Protein AF-A0A8R2H8N4-F1 (afdb_monomer_lite)

Organism: Acyrthosiphon pisum (NCBI:txid7029)

Radius of gyration: 13.88 Å; chains: 1; bounding box: 36×35×39 Å

Sequence (114 aa):
MAQVPRAAVLNKNLLFCANLDIAILHGEHDTTSVGGGNVPNCLPGHIEVANNHLIEPFSENEIKRITQSIVTFLYDMSKRKGKLGTQCCKDLVEYMDYVPEPEILLNYTDEFMK

Foldseek 3Di:
DDDDDPVVVQVQLVQLLVQLLVLLVPDDWQLADDDPQADTPCNLVSSVRSQVPDPHGDDPVLSVQQSVLQSVVLCVPDPPNGHQDSCSSVVSSVVVVVVPGSCCSSNHDPVVPD

pLDDT: mean 79.97, std 15.44, range [35.84, 96.88]

Structure (mmCIF, N/CA/C/O backbone):
data_AF-A0A8R2H8N4-F1
#
_entry.id   AF-A0A8R2H8N4-F1
#
loop_
_atom_site.group_PDB
_atom_site.id
_atom_site.type_symbol
_atom_site.label_atom_id
_atom_site.label_alt_id
_atom_site.label_comp_id
_atom_site.label_asym_id
_atom_site.label_entity_id
_atom_site.label_seq_id
_atom_site.pdbx_PDB_ins_code
_atom_site.Cartn_x
_atom_site.Cartn_y
_atom_site.Cartn_z
_atom_site.occupancy
_atom_site.B_iso_or_equiv
_atom_site.auth_seq_id
_atom_site.auth_comp_id
_atom_site.auth_asym_id
_atom_site.auth_atom_id
_atom_site.pdbx_PDB_model_num
ATOM 1 N N . MET A 1 1 ? -11.537 -3.036 27.134 1.00 35.84 1 MET A N 1
ATOM 2 C CA . MET A 1 1 ? -11.027 -2.786 25.769 1.00 35.84 1 MET A CA 1
ATOM 3 C C . MET A 1 1 ? -12.247 -2.642 24.877 1.00 35.84 1 MET A C 1
ATOM 5 O O . MET A 1 1 ? -12.996 -3.603 24.763 1.00 35.84 1 MET A O 1
ATOM 9 N N . ALA A 1 2 ? -12.544 -1.434 24.398 1.00 44.22 2 ALA A N 1
ATOM 10 C CA . ALA A 1 2 ? -13.710 -1.203 23.547 1.00 44.22 2 ALA A CA 1
ATOM 11 C C . ALA A 1 2 ? -13.449 -1.832 22.171 1.00 44.22 2 ALA A C 1
ATOM 13 O O . ALA A 1 2 ? -12.415 -1.563 21.565 1.00 44.22 2 ALA A O 1
ATOM 14 N N . GLN A 1 3 ? -14.345 -2.708 21.713 1.00 45.81 3 GLN A N 1
ATOM 15 C CA . GLN A 1 3 ? -14.289 -3.240 20.353 1.00 45.81 3 GLN A CA 1
ATOM 16 C C . GLN A 1 3 ? -14.742 -2.132 19.401 1.00 45.81 3 GLN A C 1
ATOM 18 O O . GLN A 1 3 ? -15.866 -1.641 19.514 1.00 45.81 3 GLN A O 1
ATOM 23 N N . VAL A 1 4 ? -13.862 -1.717 18.492 1.00 55.47 4 VAL A N 1
ATOM 24 C CA . VAL A 1 4 ? -14.226 -0.793 17.413 1.00 55.47 4 VAL A CA 1
ATOM 25 C C . VAL A 1 4 ? -15.218 -1.519 16.492 1.00 55.47 4 VAL A C 1
ATOM 27 O O . VAL A 1 4 ? -14.971 -2.676 16.142 1.00 55.47 4 VAL A O 1
ATOM 30 N N . PRO A 1 5 ? -16.349 -0.901 16.103 1.00 63.16 5 PRO A N 1
ATOM 31 C CA . PRO A 1 5 ? -17.323 -1.546 15.230 1.00 63.16 5 PRO A CA 1
ATOM 32 C C . PRO A 1 5 ? -16.673 -1.967 13.909 1.00 63.16 5 PRO A C 1
ATOM 34 O O . PRO A 1 5 ? -16.000 -1.160 13.272 1.00 63.16 5 PRO A O 1
ATOM 37 N N . ARG A 1 6 ? -16.936 -3.195 13.443 1.00 57.97 6 ARG A N 1
ATOM 38 C CA . ARG A 1 6 ? -16.436 -3.706 12.150 1.00 57.97 6 ARG A CA 1
ATOM 39 C C . ARG A 1 6 ? -16.730 -2.751 10.984 1.00 57.97 6 ARG A C 1
ATOM 41 O O . ARG A 1 6 ? -15.895 -2.593 10.108 1.00 57.97 6 ARG A O 1
ATOM 48 N N . ALA A 1 7 ? -17.872 -2.061 11.013 1.00 62.22 7 ALA A N 1
ATOM 49 C CA . ALA A 1 7 ? -18.233 -1.049 10.018 1.00 62.22 7 ALA A CA 1
ATOM 50 C C . ALA A 1 7 ? -17.329 0.201 10.052 1.00 62.22 7 ALA A C 1
ATOM 52 O O . ALA A 1 7 ? -17.042 0.773 9.006 1.00 62.22 7 ALA A O 1
ATOM 53 N N . ALA A 1 8 ? -16.861 0.616 11.233 1.00 63.38 8 ALA A N 1
ATOM 54 C CA . ALA A 1 8 ? -15.936 1.741 11.373 1.00 63.38 8 ALA A CA 1
ATOM 55 C C . ALA A 1 8 ? -14.523 1.365 10.895 1.00 63.38 8 ALA A C 1
ATOM 57 O O . ALA A 1 8 ? -13.856 2.175 10.258 1.00 63.38 8 ALA A O 1
ATOM 58 N N . VAL A 1 9 ? -14.106 0.115 11.132 1.00 61.72 9 VAL A N 1
ATOM 59 C CA . VAL A 1 9 ? -12.843 -0.437 10.612 1.00 61.72 9 VAL A CA 1
ATOM 60 C C . VAL A 1 9 ? -12.870 -0.521 9.084 1.00 61.72 9 VAL A C 1
ATOM 62 O O . VAL A 1 9 ? -11.948 -0.026 8.442 1.00 61.72 9 VAL A O 1
ATOM 65 N N . LEU A 1 10 ? -13.958 -1.043 8.505 1.00 66.81 10 LEU A N 1
ATOM 66 C CA . LEU A 1 10 ? -14.130 -1.137 7.051 1.00 66.81 10 LEU A CA 1
ATOM 67 C C . LEU A 1 10 ? -14.087 0.247 6.385 1.00 66.81 10 LEU A C 1
ATOM 69 O O . LEU A 1 10 ? -13.476 0.424 5.337 1.00 66.81 10 LEU A O 1
ATOM 73 N N . ASN A 1 11 ? -14.684 1.254 7.033 1.00 84.56 11 ASN A N 1
ATOM 74 C CA . ASN A 1 11 ? -14.671 2.635 6.553 1.00 84.56 11 ASN A CA 1
ATOM 75 C C . ASN A 1 11 ? -13.257 3.246 6.604 1.00 84.56 11 ASN A C 1
ATOM 77 O O . ASN A 1 11 ? -12.811 3.836 5.623 1.00 84.56 11 ASN A O 1
ATOM 81 N N . LYS A 1 12 ? -12.510 3.033 7.697 1.00 90.88 12 LYS A N 1
ATOM 82 C CA . LYS A 1 12 ? -11.116 3.492 7.817 1.00 90.88 12 LYS A CA 1
ATOM 83 C C . LYS A 1 12 ? -10.202 2.839 6.776 1.00 90.88 12 LYS A C 1
ATOM 85 O O . LYS A 1 12 ? -9.413 3.535 6.145 1.00 90.88 12 LYS A O 1
ATOM 90 N N . ASN A 1 13 ? -10.322 1.527 6.588 1.00 93.06 13 ASN A N 1
ATOM 91 C CA . ASN A 1 13 ? -9.525 0.768 5.626 1.00 93.06 13 ASN A CA 1
ATOM 92 C C . ASN A 1 13 ? -9.822 1.204 4.186 1.00 93.06 13 ASN A C 1
ATOM 94 O O . ASN A 1 13 ? -8.899 1.444 3.410 1.00 93.06 13 ASN A O 1
ATOM 98 N N . LEU A 1 14 ? -11.104 1.381 3.855 1.00 92.25 14 LEU A N 1
ATOM 99 C CA . LEU A 1 14 ? -11.526 1.884 2.551 1.00 92.25 14 LEU A CA 1
ATOM 100 C C . LEU A 1 14 ? -10.987 3.295 2.293 1.00 92.25 14 LEU A C 1
ATOM 102 O O . LEU A 1 14 ? -10.435 3.558 1.227 1.00 92.25 14 LEU A O 1
ATOM 106 N N . LEU A 1 15 ? -11.105 4.189 3.279 1.00 94.00 15 LEU A N 1
ATOM 107 C CA . LEU A 1 15 ? -10.606 5.557 3.166 1.00 94.00 15 LEU A CA 1
ATOM 108 C C . LEU A 1 15 ? -9.082 5.591 3.013 1.00 94.00 15 LEU A C 1
ATOM 110 O O . LEU A 1 15 ? -8.563 6.364 2.214 1.00 94.00 15 LEU A O 1
ATOM 114 N N . PHE A 1 16 ? -8.365 4.731 3.735 1.00 95.94 16 PHE A N 1
ATOM 115 C CA . PHE A 1 16 ? -6.923 4.594 3.578 1.00 95.94 16 PHE A CA 1
ATOM 116 C C . PHE A 1 16 ? -6.547 4.149 2.163 1.00 95.94 16 PHE A C 1
ATOM 118 O O . PHE A 1 16 ? -5.687 4.775 1.551 1.00 95.94 16 PHE A O 1
ATOM 125 N N . CYS A 1 17 ? -7.207 3.122 1.620 1.00 94.38 17 CYS A N 1
ATOM 126 C CA . CYS A 1 17 ? -6.963 2.658 0.254 1.00 94.38 17 CYS A CA 1
ATOM 127 C C . CYS A 1 17 ? -7.266 3.747 -0.787 1.00 94.38 17 CYS A C 1
ATOM 129 O O . CYS A 1 17 ? -6.457 3.964 -1.684 1.00 94.38 17 CYS A O 1
ATOM 131 N N . ALA A 1 18 ? -8.364 4.491 -0.634 1.00 93.25 18 ALA A N 1
ATOM 132 C CA . ALA A 1 18 ? -8.675 5.617 -1.516 1.00 93.25 18 ALA A CA 1
ATOM 133 C C . ALA A 1 18 ? -7.617 6.735 -1.430 1.00 93.25 18 ALA A C 1
ATOM 135 O O . ALA A 1 18 ? -7.183 7.273 -2.446 1.00 93.25 18 ALA A O 1
ATOM 136 N N . ASN A 1 19 ? -7.153 7.063 -0.222 1.00 95.19 19 ASN A N 1
ATOM 137 C CA . ASN A 1 19 ? -6.088 8.048 -0.035 1.00 95.19 19 ASN A CA 1
ATOM 138 C C . ASN A 1 19 ? -4.745 7.558 -0.593 1.00 95.19 19 ASN A C 1
ATOM 140 O O . ASN A 1 19 ? -3.962 8.371 -1.079 1.00 95.19 19 ASN A O 1
ATOM 144 N N . LEU A 1 20 ? -4.473 6.251 -0.531 1.00 95.06 20 LEU A N 1
ATOM 145 C CA . LEU A 1 20 ? -3.273 5.640 -1.099 1.00 95.06 20 LEU A CA 1
ATOM 146 C C . LEU A 1 20 ? -3.269 5.731 -2.621 1.00 95.06 20 LEU A C 1
ATOM 148 O O . LEU A 1 20 ? -2.256 6.134 -3.187 1.00 95.06 20 LEU A O 1
ATOM 152 N N . ASP A 1 21 ? -4.396 5.432 -3.261 1.00 93.12 21 ASP A N 1
ATOM 153 C CA . ASP A 1 21 ? -4.572 5.618 -4.701 1.00 93.12 21 ASP A CA 1
ATOM 154 C C . ASP A 1 21 ? -4.277 7.076 -5.106 1.00 93.12 21 ASP A C 1
ATOM 156 O O . ASP A 1 21 ? -3.370 7.352 -5.896 1.00 93.12 21 ASP A O 1
ATOM 160 N N . ILE A 1 22 ? -4.915 8.042 -4.436 1.00 92.31 22 ILE A N 1
ATOM 161 C CA . ILE A 1 22 ? -4.675 9.474 -4.677 1.00 92.31 22 ILE A CA 1
ATOM 162 C C . ILE A 1 22 ? -3.201 9.848 -4.461 1.00 92.31 22 ILE A C 1
ATOM 164 O O . ILE A 1 22 ? -2.629 10.574 -5.282 1.00 92.31 22 ILE A O 1
ATOM 168 N N . ALA A 1 23 ? -2.586 9.372 -3.373 1.00 93.38 23 ALA A N 1
ATOM 169 C CA . ALA A 1 23 ? -1.198 9.665 -3.032 1.00 93.38 23 ALA A CA 1
ATOM 170 C C . ALA A 1 23 ? -0.218 9.106 -4.068 1.00 93.38 23 ALA A C 1
ATOM 172 O O . ALA A 1 23 ? 0.807 9.736 -4.329 1.00 93.38 23 ALA A O 1
ATOM 173 N N . ILE A 1 24 ? -0.524 7.952 -4.662 1.00 91.62 24 ILE A N 1
ATOM 174 C CA . ILE A 1 24 ? 0.269 7.359 -5.738 1.00 91.62 24 ILE A CA 1
ATOM 175 C C . ILE A 1 24 ? 0.070 8.139 -7.039 1.00 91.62 24 ILE A C 1
ATOM 177 O O . ILE A 1 24 ? 1.056 8.478 -7.686 1.00 91.62 24 ILE A O 1
ATOM 181 N N . LEU A 1 25 ? -1.170 8.455 -7.418 1.00 89.38 25 LEU A N 1
ATOM 182 C CA . LEU A 1 25 ? -1.469 9.140 -8.681 1.00 89.38 25 LEU A CA 1
ATOM 183 C C . LEU A 1 25 ? -0.878 10.556 -8.759 1.00 89.38 25 LEU A C 1
ATOM 185 O O . LEU A 1 25 ? -0.515 11.007 -9.847 1.00 89.38 25 LEU A O 1
ATOM 189 N N . HIS A 1 26 ? -0.785 11.252 -7.623 1.00 88.31 26 HIS A N 1
ATOM 190 C CA . HIS A 1 26 ? -0.342 12.651 -7.559 1.00 88.31 26 HIS A CA 1
ATOM 191 C C . HIS A 1 26 ? 1.035 12.845 -6.912 1.00 88.31 26 HIS A C 1
ATOM 193 O O . HIS A 1 26 ? 1.553 13.962 -6.917 1.00 88.31 26 HIS A O 1
ATOM 199 N N . GLY A 1 27 ? 1.611 11.801 -6.316 1.00 85.44 27 GLY A N 1
ATOM 200 C CA . GLY A 1 27 ? 2.882 11.892 -5.608 1.00 85.44 27 GLY A CA 1
ATOM 201 C C . GLY A 1 27 ? 4.098 11.788 -6.528 1.00 85.44 27 GLY A C 1
ATOM 202 O O . GLY A 1 27 ? 4.031 11.296 -7.653 1.00 85.44 27 GLY A O 1
ATOM 203 N N . GLU A 1 28 ? 5.247 12.232 -6.025 1.00 86.00 28 GLU A N 1
ATOM 204 C CA . GLU A 1 28 ? 6.516 12.050 -6.725 1.00 86.00 28 GLU A CA 1
ATOM 205 C C . GLU A 1 28 ? 6.965 10.587 -6.664 1.00 86.00 28 GLU A C 1
ATOM 207 O O . GLU A 1 28 ? 6.916 9.939 -5.617 1.00 86.00 28 GLU A O 1
ATOM 212 N N . HIS A 1 29 ? 7.451 10.069 -7.791 1.00 84.56 29 HIS A N 1
ATOM 213 C CA . HIS A 1 29 ? 7.949 8.703 -7.876 1.00 84.56 29 HIS A CA 1
ATOM 214 C C . HIS A 1 29 ? 9.472 8.678 -7.908 1.00 84.56 29 HIS A C 1
ATOM 216 O O . HIS A 1 29 ? 10.093 8.700 -8.972 1.00 84.56 29 HIS A O 1
ATOM 222 N N . ASP A 1 30 ? 10.073 8.558 -6.727 1.00 80.88 30 ASP A N 1
ATOM 223 C CA . ASP A 1 30 ? 11.424 8.024 -6.617 1.00 80.88 30 ASP A CA 1
ATOM 224 C C . ASP A 1 30 ? 11.381 6.500 -6.800 1.00 80.88 30 ASP A C 1
ATOM 226 O O . ASP A 1 30 ? 10.982 5.736 -5.914 1.00 80.88 30 ASP A O 1
ATOM 230 N N . THR A 1 31 ? 11.765 6.062 -7.997 1.00 71.69 31 THR A N 1
ATOM 231 C CA . THR A 1 31 ? 11.794 4.648 -8.379 1.00 71.69 31 THR A CA 1
ATOM 232 C C . THR A 1 31 ? 13.136 3.990 -8.070 1.00 71.69 31 THR A C 1
ATOM 234 O O . THR A 1 31 ? 13.382 2.869 -8.526 1.00 71.69 31 THR A O 1
ATOM 237 N N . THR A 1 32 ? 14.039 4.674 -7.359 1.00 71.88 32 THR A N 1
ATOM 238 C CA . THR A 1 32 ? 15.242 4.027 -6.840 1.00 71.88 32 THR A CA 1
ATOM 239 C C . THR A 1 32 ? 14.835 2.944 -5.843 1.00 71.88 32 THR A C 1
ATOM 241 O O . THR A 1 32 ? 13.898 3.089 -5.057 1.00 71.88 32 THR A O 1
ATOM 244 N N . SER A 1 33 ? 15.494 1.792 -5.939 1.00 63.47 33 SER A N 1
ATOM 245 C CA . SER A 1 33 ? 15.190 0.635 -5.105 1.00 63.47 33 SER A CA 1
ATOM 246 C C . SER A 1 33 ? 15.872 0.763 -3.747 1.00 63.47 33 SER A C 1
ATOM 248 O O . SER A 1 33 ? 17.089 0.974 -3.709 1.00 63.47 33 SER A O 1
ATOM 250 N N . VAL A 1 34 ? 15.147 0.522 -2.655 1.00 61.91 34 VAL A N 1
ATOM 251 C CA . VAL A 1 34 ? 15.739 0.403 -1.311 1.00 61.91 34 VAL A CA 1
ATOM 252 C C . VAL A 1 34 ? 15.520 -0.974 -0.721 1.00 61.91 34 VAL A C 1
ATOM 254 O O . VAL A 1 34 ? 14.428 -1.525 -0.790 1.00 61.91 34 VAL A O 1
ATOM 257 N N . GLY A 1 35 ? 16.604 -1.519 -0.151 1.00 54.06 35 GLY A N 1
ATOM 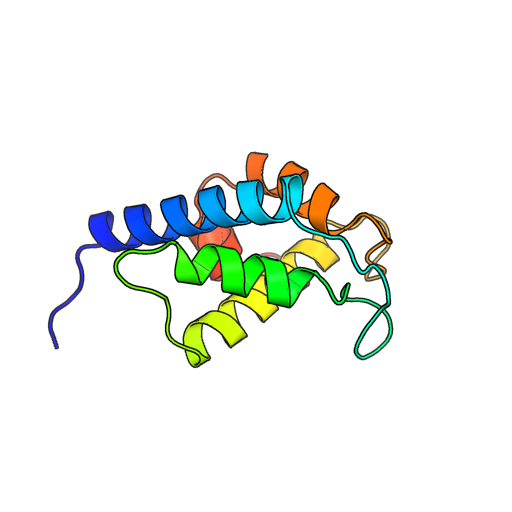258 C CA . GLY A 1 35 ? 16.674 -2.869 0.409 1.00 54.06 35 GLY A CA 1
ATOM 259 C C . GLY A 1 35 ? 16.519 -3.957 -0.658 1.00 54.06 35 GLY A C 1
ATOM 260 O O . GLY A 1 35 ? 15.515 -4.013 -1.354 1.00 54.06 35 GLY A O 1
ATOM 261 N N . GLY A 1 36 ? 17.513 -4.835 -0.824 1.00 57.00 36 GLY A N 1
ATOM 262 C CA . GLY A 1 36 ? 17.420 -6.049 -1.661 1.00 57.00 36 GLY A CA 1
ATOM 263 C C . GLY A 1 36 ? 17.100 -5.884 -3.163 1.00 57.00 36 GLY A C 1
ATOM 264 O O . GLY A 1 36 ? 17.267 -6.847 -3.903 1.00 57.00 36 GLY A O 1
ATOM 265 N N . GLY A 1 37 ? 16.702 -4.695 -3.630 1.00 54.31 37 GLY A N 1
ATOM 266 C CA . GLY A 1 37 ? 16.522 -4.339 -5.038 1.00 54.31 37 GLY A CA 1
ATOM 267 C C . GLY A 1 37 ? 15.086 -4.283 -5.562 1.00 54.31 37 GLY A C 1
ATOM 268 O O . GLY A 1 37 ? 14.928 -4.296 -6.777 1.00 54.31 37 GLY A O 1
ATOM 269 N N . ASN A 1 38 ? 14.051 -4.219 -4.719 1.00 61.09 38 ASN A N 1
ATOM 270 C CA . ASN A 1 38 ? 12.715 -4.551 -5.216 1.00 61.09 38 ASN A CA 1
ATOM 271 C C . ASN A 1 38 ? 11.531 -3.743 -4.660 1.00 61.09 38 ASN A C 1
ATOM 273 O O . ASN A 1 38 ? 10.428 -4.001 -5.104 1.00 61.09 38 ASN A O 1
ATOM 277 N N . VAL A 1 39 ? 11.689 -2.794 -3.735 1.00 67.00 39 VAL A N 1
ATOM 278 C CA . VAL A 1 39 ? 10.592 -1.882 -3.345 1.00 67.00 39 VAL A CA 1
ATOM 279 C C . VAL A 1 39 ? 10.998 -0.462 -3.739 1.00 67.00 39 VAL A C 1
ATOM 281 O O . VAL A 1 39 ? 12.134 -0.072 -3.446 1.00 67.00 39 VAL A O 1
ATOM 284 N N . PRO A 1 40 ? 10.139 0.304 -4.434 1.00 73.06 40 PRO A N 1
ATOM 285 C CA . PRO A 1 40 ? 10.460 1.675 -4.791 1.00 73.06 40 PRO A CA 1
ATOM 286 C C . PRO A 1 40 ? 10.442 2.547 -3.535 1.00 73.06 40 PRO A C 1
ATOM 288 O O . PRO A 1 40 ? 9.559 2.420 -2.681 1.00 73.06 40 PRO A O 1
ATOM 291 N N . ASN A 1 41 ? 11.396 3.467 -3.449 1.00 79.44 41 ASN A N 1
ATOM 292 C CA . ASN A 1 41 ? 11.521 4.397 -2.330 1.00 79.44 41 ASN A CA 1
ATOM 293 C C . ASN A 1 41 ? 10.280 5.241 -2.061 1.00 79.44 41 ASN A C 1
ATOM 295 O O . ASN A 1 41 ? 10.016 5.610 -0.919 1.00 79.44 41 ASN A O 1
ATOM 299 N N . CYS A 1 42 ? 9.508 5.534 -3.103 1.00 86.44 42 CYS A N 1
ATOM 300 C CA . CYS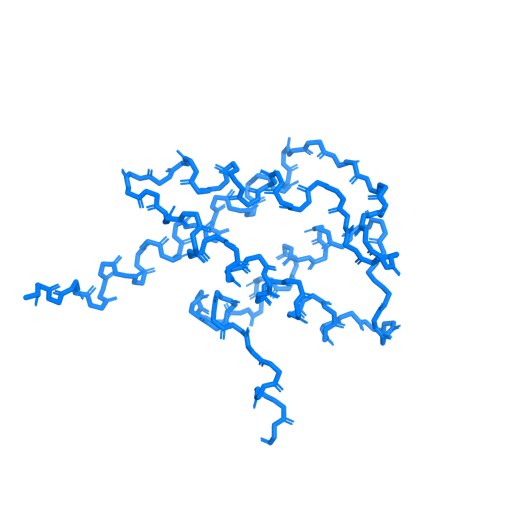 A 1 42 ? 8.290 6.317 -2.968 1.00 86.44 42 CYS A CA 1
ATOM 301 C C . CYS A 1 42 ? 7.141 5.579 -2.260 1.00 86.44 42 CYS A C 1
ATOM 303 O O . CYS A 1 42 ? 6.284 6.248 -1.687 1.00 86.44 42 CYS A O 1
ATOM 305 N N . LEU A 1 43 ? 7.107 4.236 -2.230 1.00 87.62 43 LEU A N 1
ATOM 306 C CA . LEU A 1 43 ? 5.966 3.496 -1.668 1.00 87.62 43 LEU A CA 1
ATOM 307 C C . LEU A 1 43 ? 5.732 3.781 -0.171 1.00 87.62 43 LEU A C 1
ATOM 309 O O . LEU A 1 43 ? 4.600 4.127 0.174 1.00 87.62 43 LEU A O 1
ATOM 313 N N .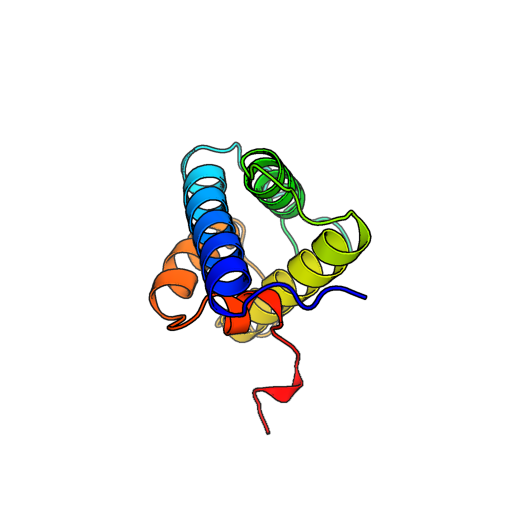 PRO A 1 44 ? 6.746 3.715 0.718 1.00 89.12 44 PRO A N 1
ATOM 314 C CA . PRO A 1 44 ? 6.576 4.139 2.107 1.00 89.12 44 PRO A CA 1
ATOM 315 C C . PRO A 1 44 ? 6.055 5.576 2.235 1.00 89.12 44 PRO A C 1
ATOM 317 O O . PRO A 1 44 ? 5.162 5.828 3.037 1.00 89.12 44 PRO A O 1
ATOM 320 N N . GLY A 1 45 ? 6.545 6.496 1.396 1.00 91.00 45 GLY A N 1
ATOM 321 C CA . GLY A 1 45 ? 6.087 7.886 1.379 1.00 91.00 45 GLY A CA 1
ATOM 322 C C . GLY A 1 45 ? 4.608 8.019 1.008 1.00 91.00 45 GLY A C 1
ATOM 323 O O . GLY A 1 45 ? 3.862 8.712 1.697 1.00 91.00 45 GLY A O 1
ATOM 324 N N . HIS A 1 46 ? 4.145 7.313 -0.027 1.00 93.75 46 HIS A N 1
ATOM 325 C CA . HIS A 1 46 ? 2.726 7.310 -0.400 1.00 93.75 46 HIS A CA 1
ATOM 326 C C . HIS A 1 46 ? 1.840 6.721 0.710 1.00 93.75 46 HIS A C 1
ATOM 328 O O . HIS A 1 46 ? 0.765 7.254 0.983 1.00 93.75 46 HIS A O 1
ATOM 334 N N . ILE A 1 47 ? 2.304 5.667 1.388 1.00 94.00 47 ILE A N 1
ATOM 335 C CA . ILE A 1 47 ? 1.606 5.048 2.526 1.00 94.00 47 ILE A CA 1
ATOM 336 C C . ILE A 1 47 ? 1.494 6.021 3.706 1.00 94.00 47 ILE A C 1
ATOM 338 O O . ILE A 1 47 ? 0.420 6.152 4.297 1.00 94.00 47 ILE A O 1
ATOM 342 N N . GLU A 1 48 ? 2.571 6.733 4.039 1.00 94.38 48 GLU A N 1
ATOM 343 C CA . GLU A 1 48 ? 2.553 7.751 5.093 1.00 94.38 48 GLU A CA 1
ATOM 344 C C . GLU A 1 48 ? 1.611 8.908 4.750 1.00 94.38 48 GLU A C 1
ATOM 346 O O . GLU A 1 48 ? 0.806 9.319 5.591 1.00 94.38 48 GLU A O 1
ATOM 351 N N . VAL A 1 49 ? 1.653 9.399 3.507 1.00 95.31 49 VAL A N 1
ATOM 352 C CA . VAL A 1 49 ? 0.724 10.430 3.027 1.00 95.31 49 VAL A CA 1
ATOM 353 C C . VAL A 1 49 ? -0.718 9.948 3.167 1.00 95.31 49 VAL A C 1
ATOM 355 O O . VAL A 1 49 ? -1.536 10.666 3.741 1.00 95.31 49 VAL A O 1
ATOM 358 N N . ALA A 1 50 ? -1.034 8.734 2.715 1.00 96.06 50 ALA A N 1
ATOM 359 C CA . ALA A 1 50 ? -2.380 8.175 2.817 1.00 96.06 50 ALA A CA 1
ATOM 360 C C . ALA A 1 50 ? -2.868 8.079 4.271 1.00 9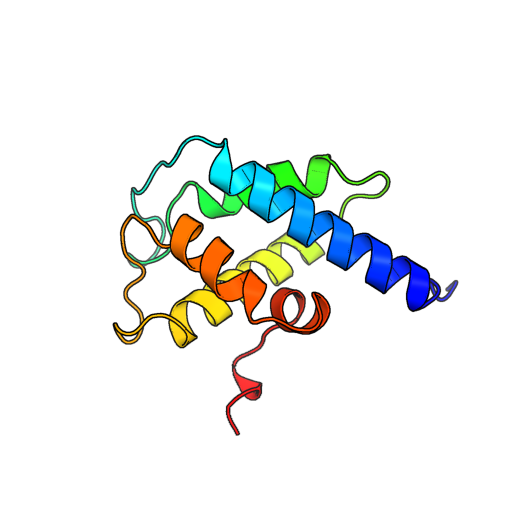6.06 50 ALA A C 1
ATOM 362 O O . ALA A 1 50 ? -4.010 8.433 4.577 1.00 96.06 50 ALA A O 1
ATOM 363 N N . ASN A 1 51 ? -1.980 7.655 5.174 1.00 96.88 51 ASN A N 1
ATOM 364 C CA . ASN A 1 51 ? -2.266 7.532 6.598 1.00 96.88 51 ASN A CA 1
ATOM 365 C C . ASN A 1 51 ? -2.558 8.883 7.264 1.00 96.88 51 ASN A C 1
ATOM 367 O O . ASN A 1 51 ? -3.479 8.992 8.072 1.00 96.88 51 ASN A O 1
ATOM 371 N N . ASN A 1 52 ? -1.800 9.920 6.903 1.00 95.38 52 ASN A N 1
ATOM 372 C CA . ASN A 1 52 ? -1.936 11.260 7.479 1.00 95.38 52 ASN A CA 1
ATOM 373 C C . ASN A 1 52 ? -3.235 11.974 7.070 1.00 95.38 52 ASN A C 1
ATOM 375 O O . ASN A 1 52 ? -3.621 12.946 7.713 1.00 95.38 52 ASN A O 1
ATOM 379 N N . HIS A 1 53 ? -3.921 11.491 6.030 1.00 94.25 53 HIS A N 1
ATOM 380 C CA . HIS A 1 53 ? -5.232 12.001 5.612 1.00 94.25 53 HIS A CA 1
ATOM 381 C C . HIS A 1 53 ? -6.408 11.343 6.355 1.00 94.25 53 HIS A C 1
ATOM 383 O O . HIS A 1 53 ? -7.566 11.686 6.109 1.00 94.25 53 HIS A O 1
ATOM 389 N N . LEU A 1 54 ? -6.145 10.402 7.266 1.00 93.06 54 LEU A N 1
ATOM 390 C CA . LEU A 1 54 ? -7.171 9.817 8.123 1.00 93.06 54 LEU A CA 1
ATOM 391 C C . LEU A 1 54 ? -7.437 10.708 9.341 1.00 93.06 54 LEU A C 1
ATOM 393 O O . LEU A 1 54 ? -6.516 11.257 9.937 1.00 93.06 54 LEU A O 1
ATOM 397 N N . ILE A 1 55 ? -8.703 10.778 9.768 1.00 91.38 55 ILE A N 1
ATOM 398 C CA . ILE A 1 55 ? -9.090 11.434 11.033 1.00 91.38 55 ILE A CA 1
ATOM 399 C C . ILE A 1 55 ? -8.398 10.749 12.220 1.00 91.38 55 ILE A C 1
ATOM 401 O O . ILE A 1 55 ? -7.911 11.410 13.133 1.00 91.38 55 ILE A O 1
ATOM 405 N N . GLU A 1 56 ? -8.331 9.417 12.180 1.00 92.19 56 GLU A N 1
ATOM 406 C CA . GLU A 1 56 ? -7.577 8.594 13.123 1.00 92.19 56 GLU A CA 1
ATOM 407 C C . GLU A 1 56 ? -6.555 7.757 12.344 1.00 92.19 56 GLU A C 1
ATOM 409 O O . GLU A 1 56 ? -6.908 6.681 11.846 1.00 92.19 56 GLU A O 1
ATOM 414 N N . PRO A 1 57 ? -5.299 8.220 12.213 1.00 94.56 57 PRO A N 1
ATOM 415 C CA . PRO A 1 57 ? -4.245 7.474 11.535 1.00 94.56 57 PRO A CA 1
ATOM 416 C C . PRO A 1 57 ? -3.996 6.097 12.161 1.00 94.56 57 PRO A C 1
ATOM 418 O O . PRO A 1 57 ? -4.258 5.850 13.340 1.00 94.56 57 PRO A O 1
ATOM 421 N N . PHE A 1 58 ? -3.503 5.159 11.362 1.00 94.75 58 PHE A N 1
ATOM 422 C CA . PHE A 1 58 ? -2.866 3.945 11.860 1.00 94.75 58 PHE A CA 1
ATOM 423 C C . PHE A 1 58 ? -1.595 4.296 12.634 1.00 94.75 58 PHE A C 1
ATOM 425 O O . PHE A 1 58 ? -0.869 5.235 12.293 1.00 94.75 58 PHE A O 1
ATOM 432 N N . SER A 1 59 ? -1.322 3.515 13.674 1.00 95.12 59 SER A N 1
ATOM 433 C CA . SER A 1 59 ? -0.076 3.595 14.428 1.00 95.12 59 SER A CA 1
ATOM 434 C C . SER A 1 59 ? 1.124 3.196 13.566 1.00 95.12 59 SER A C 1
ATOM 436 O O . SER A 1 59 ? 0.998 2.489 12.568 1.00 95.12 59 SER A O 1
ATOM 438 N N . GLU A 1 60 ? 2.326 3.581 13.993 1.00 93.44 60 GLU A N 1
ATOM 439 C CA . GLU A 1 60 ? 3.573 3.223 13.304 1.00 93.44 60 GLU A CA 1
ATOM 440 C C . GLU A 1 60 ? 3.728 1.700 13.119 1.00 93.44 60 GLU A C 1
ATOM 442 O O . GLU A 1 60 ? 4.188 1.226 12.081 1.00 93.44 60 GLU A O 1
ATOM 447 N N . ASN A 1 61 ? 3.301 0.912 14.110 1.00 93.12 61 ASN A N 1
ATOM 448 C CA . ASN A 1 61 ? 3.351 -0.548 14.039 1.00 93.12 61 ASN A CA 1
ATOM 449 C C . ASN A 1 61 ? 2.351 -1.120 13.028 1.00 93.12 61 ASN A C 1
ATOM 451 O O . ASN A 1 61 ? 2.669 -2.093 12.345 1.00 93.12 61 ASN A O 1
ATOM 455 N N . GLU A 1 62 ? 1.156 -0.536 12.929 1.00 93.62 62 GLU A N 1
ATOM 456 C CA . GLU A 1 62 ? 0.172 -0.908 11.910 1.00 93.62 62 GLU A CA 1
ATOM 457 C C . GLU A 1 62 ? 0.673 -0.529 10.516 1.00 93.62 62 GLU A C 1
ATOM 459 O O . GLU A 1 62 ? 0.613 -1.360 9.618 1.00 93.62 62 GLU A O 1
ATOM 464 N N . ILE A 1 63 ? 1.270 0.655 10.352 1.00 94.25 63 ILE A N 1
ATOM 465 C CA . ILE A 1 63 ? 1.851 1.086 9.076 1.00 94.25 63 ILE A CA 1
ATOM 466 C C . ILE A 1 63 ? 2.983 0.169 8.629 1.00 94.25 63 ILE A C 1
ATOM 468 O O . ILE A 1 63 ? 3.004 -0.242 7.474 1.00 94.25 63 ILE A O 1
ATOM 472 N N . LYS A 1 64 ? 3.885 -0.241 9.526 1.00 90.50 64 LYS A N 1
ATOM 473 C CA . LYS A 1 64 ? 4.930 -1.221 9.180 1.00 90.50 64 LYS A CA 1
ATOM 474 C C . LYS A 1 64 ? 4.344 -2.534 8.656 1.00 90.50 64 LYS A C 1
ATOM 476 O O . LYS A 1 64 ? 4.868 -3.080 7.687 1.00 90.50 64 LYS A O 1
ATOM 481 N N . ARG A 1 65 ? 3.258 -3.021 9.269 1.00 91.00 65 ARG A N 1
ATOM 482 C CA . ARG A 1 65 ? 2.558 -4.241 8.831 1.00 91.00 65 ARG A CA 1
ATOM 483 C C . ARG A 1 65 ? 1.854 -4.040 7.492 1.00 91.00 65 ARG A C 1
ATOM 485 O O . ARG A 1 65 ? 2.064 -4.841 6.594 1.00 91.00 65 ARG A O 1
ATOM 492 N N . ILE A 1 66 ? 1.102 -2.951 7.339 1.00 92.31 66 ILE A N 1
ATOM 493 C CA . ILE A 1 66 ? 0.409 -2.594 6.093 1.00 92.31 66 ILE A CA 1
ATOM 494 C C . ILE A 1 66 ? 1.407 -2.472 4.939 1.00 92.31 66 ILE A C 1
ATOM 496 O O . ILE A 1 66 ? 1.183 -3.038 3.873 1.00 92.31 66 ILE A O 1
ATOM 500 N N . THR A 1 67 ? 2.542 -1.801 5.153 1.00 90.75 67 THR A N 1
ATOM 501 C CA . THR A 1 67 ? 3.608 -1.691 4.150 1.00 90.75 67 THR A CA 1
ATOM 502 C C . THR A 1 67 ? 4.133 -3.062 3.743 1.00 90.75 67 THR A C 1
ATOM 504 O O . THR A 1 67 ? 4.298 -3.313 2.553 1.00 90.75 67 THR A O 1
ATOM 507 N N . GLN A 1 68 ? 4.363 -3.970 4.697 1.00 88.00 68 GLN A N 1
ATOM 508 C CA . GLN A 1 68 ? 4.763 -5.344 4.380 1.00 88.00 68 GLN A CA 1
ATOM 509 C C . GLN A 1 68 ? 3.686 -6.075 3.574 1.00 88.00 68 GLN A C 1
ATOM 511 O O . GLN A 1 68 ? 4.014 -6.647 2.540 1.00 88.00 68 GLN A O 1
ATOM 516 N N . SER A 1 69 ? 2.420 -6.003 3.987 1.00 90.56 69 SER A N 1
ATOM 517 C CA . SER A 1 69 ? 1.305 -6.634 3.275 1.00 90.56 69 SER A CA 1
ATOM 518 C C . SER A 1 69 ? 1.166 -6.129 1.838 1.00 90.56 69 SER A C 1
ATOM 520 O O . SER A 1 69 ? 1.096 -6.937 0.915 1.00 90.56 69 SER A O 1
ATOM 522 N N . ILE A 1 70 ? 1.219 -4.811 1.623 1.00 90.31 70 ILE A N 1
ATOM 523 C CA . ILE A 1 70 ? 1.157 -4.197 0.287 1.00 90.31 70 ILE A CA 1
ATOM 524 C C . ILE A 1 70 ? 2.345 -4.633 -0.575 1.00 90.31 70 ILE A C 1
ATOM 526 O O . ILE A 1 70 ? 2.175 -4.959 -1.748 1.00 90.31 70 ILE A O 1
ATOM 530 N N . VAL A 1 71 ? 3.550 -4.655 -0.004 1.00 86.31 71 VAL A N 1
ATOM 531 C CA . VAL A 1 71 ? 4.753 -5.102 -0.714 1.00 86.31 71 VAL A CA 1
ATOM 532 C C . VAL A 1 71 ? 4.628 -6.570 -1.126 1.00 86.31 71 VAL A C 1
ATOM 534 O O . VAL A 1 71 ? 4.897 -6.891 -2.283 1.00 86.31 71 VAL A O 1
ATOM 537 N N . THR A 1 72 ? 4.192 -7.453 -0.225 1.00 85.44 72 THR A N 1
ATOM 538 C CA . THR A 1 72 ? 3.973 -8.876 -0.530 1.00 85.44 72 THR A CA 1
ATOM 539 C C . THR A 1 72 ? 2.908 -9.055 -1.611 1.00 85.44 72 THR A C 1
ATOM 541 O O . THR A 1 72 ? 3.154 -9.740 -2.601 1.00 85.44 72 THR A O 1
ATOM 544 N N . PHE A 1 73 ? 1.773 -8.364 -1.493 1.00 87.25 73 PHE A N 1
ATOM 545 C CA . PHE A 1 73 ? 0.717 -8.374 -2.507 1.00 87.25 73 PHE A CA 1
ATOM 546 C C . PHE A 1 73 ? 1.239 -7.949 -3.886 1.00 87.25 73 PHE A C 1
ATOM 548 O O . PHE A 1 73 ? 1.000 -8.618 -4.892 1.00 87.25 73 PHE A O 1
ATOM 555 N N . LEU A 1 74 ? 2.014 -6.862 -3.935 1.00 84.31 74 LEU A N 1
ATOM 556 C CA . LEU A 1 74 ? 2.622 -6.384 -5.173 1.00 84.31 74 LEU A CA 1
ATOM 557 C C . LEU A 1 74 ? 3.559 -7.412 -5.799 1.00 84.31 74 LEU A C 1
ATOM 559 O O . LEU A 1 74 ? 3.564 -7.576 -7.022 1.00 84.31 74 LEU A O 1
ATOM 563 N N . TYR A 1 75 ? 4.366 -8.092 -4.985 1.00 80.94 75 TYR A N 1
ATOM 564 C CA . TYR A 1 75 ? 5.269 -9.125 -5.477 1.00 80.94 75 TYR A CA 1
ATOM 565 C C . TYR A 1 75 ? 4.524 -10.280 -6.126 1.00 80.94 75 TYR A C 1
ATOM 567 O O . TYR A 1 75 ? 4.907 -10.676 -7.232 1.00 80.94 75 TYR A O 1
ATOM 575 N N . ASP A 1 76 ? 3.473 -10.767 -5.472 1.00 81.12 76 ASP A N 1
ATOM 576 C CA . ASP A 1 76 ? 2.675 -11.901 -5.936 1.00 81.12 76 ASP A CA 1
ATOM 577 C C . ASP A 1 76 ? 1.919 -11.574 -7.223 1.00 81.12 76 ASP A C 1
ATOM 579 O O . ASP A 1 76 ? 1.902 -12.372 -8.163 1.00 81.12 76 ASP A O 1
ATOM 583 N N . MET A 1 77 ? 1.356 -10.367 -7.304 1.00 81.12 77 MET A N 1
ATOM 584 C CA . MET A 1 77 ? 0.661 -9.893 -8.502 1.00 81.12 77 MET A CA 1
ATOM 585 C C . MET A 1 77 ? 1.628 -9.591 -9.656 1.00 81.12 77 MET A C 1
ATOM 587 O O . MET A 1 77 ? 1.264 -9.687 -10.834 1.00 81.12 77 MET A O 1
ATOM 591 N N . SER A 1 78 ? 2.889 -9.259 -9.359 1.00 75.56 78 SER A N 1
ATOM 592 C CA . SER A 1 78 ? 3.877 -8.968 -10.395 1.00 75.56 78 SER A CA 1
ATOM 593 C C . SER A 1 78 ? 4.235 -10.220 -11.215 1.00 75.56 78 SER A C 1
ATOM 595 O O . SER A 1 78 ? 4.804 -11.201 -10.734 1.00 75.56 78 SER A O 1
ATOM 597 N N . LYS A 1 79 ? 4.027 -10.152 -12.539 1.00 63.28 79 LYS A N 1
ATOM 598 C CA . LYS A 1 79 ? 4.366 -11.226 -13.506 1.00 63.28 79 LYS A CA 1
ATOM 599 C C . LYS A 1 79 ? 5.846 -11.650 -13.507 1.00 63.28 79 LYS A C 1
ATOM 601 O O . LYS A 1 79 ? 6.215 -12.607 -14.187 1.00 63.28 79 LYS A O 1
ATOM 606 N N . ARG A 1 80 ? 6.722 -10.927 -12.800 1.00 59.53 80 ARG A N 1
ATOM 607 C CA . ARG A 1 80 ? 8.183 -11.099 -12.823 1.00 59.53 80 ARG A CA 1
ATOM 608 C C . ARG A 1 80 ? 8.753 -11.906 -11.653 1.00 59.53 80 ARG A C 1
ATOM 610 O O . ARG A 1 80 ? 9.967 -11.857 -11.472 1.00 59.53 80 ARG A O 1
ATOM 617 N N . LYS A 1 81 ? 7.938 -12.658 -10.897 1.00 54.19 81 LYS A N 1
ATOM 618 C CA . LYS A 1 81 ? 8.409 -13.513 -9.783 1.00 54.19 81 LYS A CA 1
ATOM 619 C C . LYS A 1 81 ? 9.345 -12.755 -8.828 1.00 54.19 81 LYS A C 1
ATOM 621 O O . LYS A 1 81 ? 10.492 -13.156 -8.636 1.00 54.19 81 LYS A O 1
ATOM 626 N N . GLY A 1 82 ? 8.894 -11.623 -8.291 1.00 53.97 82 GLY A N 1
ATOM 627 C CA . GLY A 1 82 ? 9.683 -10.914 -7.283 1.00 53.97 82 GLY A CA 1
ATOM 628 C C . GLY A 1 82 ? 10.537 -9.743 -7.783 1.00 53.97 82 GLY A C 1
ATOM 629 O O . GLY A 1 82 ? 11.441 -9.336 -7.066 1.00 53.97 82 GLY A O 1
ATOM 630 N N . LYS A 1 83 ? 10.309 -9.197 -8.989 1.00 57.28 83 LYS A N 1
ATOM 631 C CA . LYS A 1 83 ? 10.954 -7.945 -9.440 1.00 57.28 83 LYS A CA 1
ATOM 632 C C . LYS A 1 83 ? 9.901 -6.878 -9.700 1.00 57.28 83 LYS A C 1
ATOM 634 O O . LYS A 1 83 ? 9.336 -6.835 -10.798 1.00 57.28 83 LYS A O 1
ATOM 639 N N . LEU A 1 84 ? 9.661 -6.025 -8.708 1.00 64.75 84 LEU A N 1
ATOM 640 C CA . LEU A 1 84 ? 8.806 -4.857 -8.882 1.00 64.75 84 LEU A CA 1
ATOM 641 C C . LEU A 1 84 ? 9.502 -3.876 -9.833 1.00 64.75 84 LEU A C 1
ATOM 643 O O . LEU A 1 84 ? 10.675 -3.540 -9.671 1.00 64.75 84 LEU A O 1
ATOM 647 N N . GLY A 1 85 ? 8.803 -3.501 -10.903 1.00 62.09 85 GLY A N 1
ATOM 648 C CA . GLY A 1 85 ? 9.316 -2.553 -11.887 1.00 62.09 85 GLY A CA 1
ATOM 649 C C . GLY A 1 85 ? 9.308 -1.123 -11.351 1.00 62.09 85 GLY A C 1
ATOM 650 O O . GLY A 1 85 ? 8.710 -0.828 -10.323 1.00 62.09 85 GLY A O 1
ATOM 651 N N . THR A 1 86 ? 9.899 -0.196 -12.102 1.00 64.31 86 THR A N 1
ATOM 652 C CA . THR A 1 86 ? 9.875 1.240 -11.776 1.00 64.31 86 THR A CA 1
ATOM 653 C C . THR A 1 86 ? 8.462 1.841 -11.733 1.00 64.31 86 THR A C 1
ATOM 655 O O . THR A 1 86 ? 8.293 2.931 -11.212 1.00 64.31 86 THR A O 1
ATOM 658 N N . GLN A 1 87 ? 7.441 1.143 -12.245 1.00 70.88 87 GLN A N 1
ATOM 659 C CA . GLN A 1 87 ? 6.034 1.564 -12.212 1.00 70.88 87 GLN A CA 1
ATOM 660 C C . GLN A 1 87 ? 5.189 0.813 -11.172 1.00 70.88 87 GLN A C 1
ATOM 662 O O . GLN A 1 87 ? 3.975 0.955 -11.174 1.00 70.88 87 GLN A O 1
ATOM 667 N N . CYS A 1 88 ? 5.786 0.039 -10.262 1.00 76.06 88 CYS A N 1
ATOM 668 C CA . CYS A 1 88 ? 5.006 -0.828 -9.372 1.00 76.06 88 CYS A CA 1
ATOM 669 C C . CYS A 1 88 ? 4.035 -0.094 -8.432 1.00 76.06 88 CYS A C 1
ATOM 671 O O . CYS A 1 88 ? 3.018 -0.674 -8.079 1.00 76.06 88 CYS A O 1
ATOM 673 N N . CYS A 1 89 ? 4.272 1.174 -8.071 1.00 82.25 89 CYS A N 1
ATOM 674 C CA . CYS A 1 89 ? 3.254 1.961 -7.366 1.00 82.25 89 CYS A CA 1
ATOM 675 C C . CYS A 1 89 ? 2.006 2.168 -8.239 1.00 82.25 89 CYS A C 1
ATOM 677 O O . CYS A 1 89 ? 0.896 2.075 -7.742 1.00 82.25 89 CYS A O 1
ATOM 679 N N . LYS A 1 90 ? 2.157 2.386 -9.548 1.00 82.38 90 LYS A N 1
ATOM 680 C CA . LYS A 1 90 ? 1.009 2.496 -10.461 1.00 82.38 90 LYS A CA 1
ATOM 681 C C . LYS A 1 90 ? 0.367 1.141 -10.735 1.00 82.38 90 LYS A C 1
ATOM 683 O O . LYS A 1 90 ? -0.853 1.061 -10.764 1.00 82.38 90 LYS A O 1
ATOM 688 N N . ASP A 1 91 ? 1.169 0.080 -10.838 1.00 84.25 91 ASP A N 1
ATOM 689 C CA . ASP A 1 91 ? 0.638 -1.286 -10.909 1.00 84.25 91 ASP A CA 1
ATOM 690 C C . ASP A 1 91 ? -0.201 -1.606 -9.654 1.00 84.25 91 ASP A C 1
ATOM 692 O O . ASP A 1 91 ? -1.226 -2.270 -9.759 1.00 84.25 91 ASP A O 1
ATOM 696 N N . LEU A 1 92 ? 0.185 -1.101 -8.470 1.00 87.38 92 LEU A N 1
ATOM 697 C CA . LEU A 1 92 ? -0.608 -1.239 -7.244 1.00 87.38 92 LEU A CA 1
ATOM 698 C C . LEU A 1 92 ? -1.999 -0.626 -7.389 1.00 87.38 92 LEU A C 1
ATOM 700 O O . LEU A 1 92 ? -2.959 -1.274 -6.992 1.00 87.38 92 LEU A O 1
ATOM 704 N N . VAL A 1 93 ? -2.111 0.573 -7.965 1.00 87.75 93 VAL A N 1
ATOM 705 C CA . VAL A 1 93 ? -3.411 1.221 -8.213 1.00 87.75 93 VAL A CA 1
ATOM 706 C C . VAL A 1 93 ? -4.286 0.332 -9.090 1.00 87.75 93 VAL A C 1
ATOM 708 O O . VAL A 1 93 ? -5.418 0.036 -8.721 1.00 87.75 93 VAL A O 1
ATOM 711 N N . GLU A 1 94 ? -3.735 -0.194 -10.188 1.00 86.12 94 GLU A N 1
ATOM 712 C CA 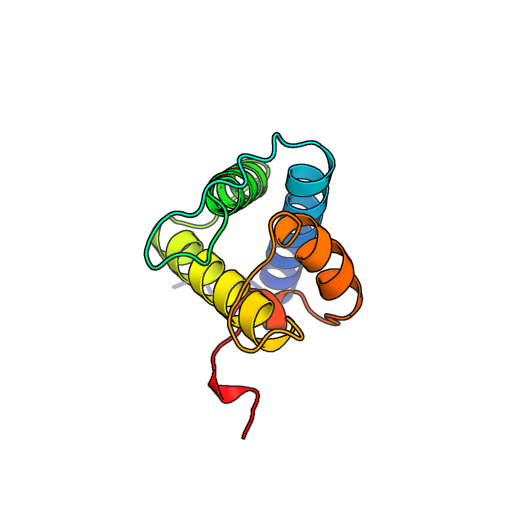. GLU A 1 94 ? -4.471 -1.127 -11.048 1.00 86.12 94 GLU A CA 1
ATOM 713 C C . GLU A 1 94 ? -4.870 -2.406 -10.299 1.00 86.12 94 GLU A C 1
ATOM 715 O O . GLU A 1 94 ? -5.969 -2.918 -10.487 1.00 86.12 94 GLU A O 1
ATOM 720 N N . TYR A 1 95 ? -4.002 -2.943 -9.437 1.00 87.44 95 TYR A N 1
ATOM 721 C CA . TYR A 1 95 ? -4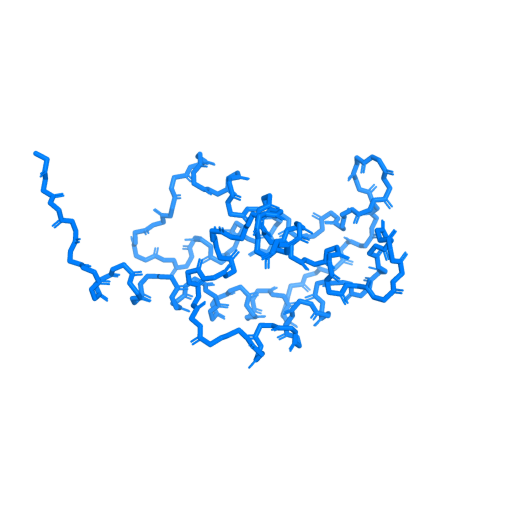.305 -4.151 -8.671 1.00 87.44 95 TYR A CA 1
ATOM 722 C C . TYR A 1 95 ? -5.363 -3.931 -7.587 1.00 87.44 95 TYR A C 1
ATOM 724 O O . TYR A 1 95 ? -6.148 -4.843 -7.322 1.00 87.44 95 TYR A O 1
ATOM 732 N N . MET A 1 96 ? -5.405 -2.742 -6.986 1.00 87.69 96 MET A N 1
ATOM 733 C CA . MET A 1 96 ? -6.384 -2.373 -5.962 1.00 87.69 96 MET A CA 1
ATOM 734 C C . MET A 1 96 ? -7.820 -2.409 -6.492 1.00 87.69 96 MET A C 1
ATOM 736 O O . MET A 1 96 ? -8.708 -2.809 -5.743 1.00 87.69 96 MET A O 1
ATOM 740 N N . ASP A 1 97 ? -8.042 -2.124 -7.778 1.00 84.81 97 ASP A N 1
ATOM 741 C CA . ASP A 1 97 ? -9.362 -2.243 -8.419 1.00 84.81 97 ASP A CA 1
ATOM 742 C C . ASP A 1 97 ? -9.897 -3.688 -8.446 1.00 84.81 97 ASP A C 1
ATOM 744 O O . ASP A 1 97 ? -11.108 -3.910 -8.517 1.00 84.81 97 ASP A O 1
ATOM 748 N N . TYR A 1 98 ? -9.012 -4.689 -8.371 1.00 83.75 98 TYR A N 1
ATOM 749 C CA . TYR A 1 98 ? -9.395 -6.105 -8.309 1.00 83.75 98 TYR A CA 1
ATOM 750 C C . TYR A 1 98 ? -9.551 -6.625 -6.875 1.00 83.75 98 TYR A C 1
ATOM 752 O O . TYR A 1 98 ? -9.966 -7.772 -6.689 1.00 83.75 98 TYR A O 1
ATOM 760 N N . VAL A 1 99 ? -9.217 -5.821 -5.860 1.00 85.69 99 VAL A N 1
ATOM 761 C CA . VAL A 1 99 ? -9.341 -6.201 -4.451 1.00 85.69 99 VAL A CA 1
ATOM 762 C C . VAL A 1 99 ? -10.758 -5.864 -3.966 1.00 85.69 99 VAL A C 1
ATOM 764 O O . VAL A 1 99 ? -11.104 -4.690 -3.862 1.00 85.69 99 VAL A O 1
ATOM 767 N N . PRO A 1 100 ? -11.598 -6.863 -3.631 1.00 82.50 100 PRO A N 1
ATOM 768 C CA . PRO A 1 100 ? -13.002 -6.608 -3.311 1.00 82.50 100 PRO A CA 1
ATOM 769 C C . PRO A 1 100 ? -13.203 -5.956 -1.936 1.00 82.50 100 PRO A C 1
ATOM 771 O O . PRO A 1 100 ? -14.195 -5.262 -1.727 1.00 82.50 100 PRO A O 1
ATOM 774 N N . GLU A 1 101 ? -12.277 -6.178 -0.998 1.00 87.44 101 GLU A N 1
ATOM 775 C CA . GLU A 1 101 ? -12.312 -5.612 0.352 1.00 87.44 101 GLU A CA 1
ATOM 776 C C . GLU A 1 101 ? -10.919 -5.103 0.747 1.00 87.44 101 GLU A C 1
ATOM 778 O O . GLU A 1 101 ? -9.941 -5.844 0.597 1.00 87.44 101 GLU A O 1
ATOM 783 N N . PRO A 1 102 ? -10.792 -3.882 1.297 1.00 87.75 102 PRO A N 1
ATOM 784 C CA . PRO A 1 102 ? -9.493 -3.305 1.637 1.00 87.75 102 PRO A CA 1
ATOM 785 C C . PRO A 1 102 ? -8.738 -4.146 2.678 1.00 87.75 102 PRO A C 1
ATOM 787 O O . PRO A 1 102 ? -7.511 -4.206 2.656 1.00 87.75 102 PRO A O 1
ATOM 790 N N . GLU A 1 103 ? -9.442 -4.878 3.545 1.00 89.50 103 GLU A N 1
ATOM 791 C CA . GLU A 1 103 ? -8.855 -5.806 4.515 1.00 89.50 103 GLU A CA 1
ATOM 792 C C . GLU A 1 103 ? -7.976 -6.881 3.872 1.00 89.50 103 GLU A C 1
ATOM 794 O O . GLU A 1 103 ? -7.006 -7.305 4.503 1.00 89.50 103 GLU A O 1
ATOM 799 N N . ILE A 1 104 ? -8.307 -7.318 2.651 1.00 88.94 104 ILE A N 1
ATOM 800 C CA . ILE A 1 104 ? -7.548 -8.343 1.922 1.00 88.94 104 ILE A CA 1
ATOM 801 C C . ILE A 1 104 ? -6.163 -7.808 1.567 1.00 88.94 104 ILE A C 1
ATOM 803 O O . ILE A 1 104 ? -5.180 -8.523 1.724 1.00 88.94 104 ILE A O 1
ATOM 807 N N . LEU A 1 105 ? -6.075 -6.543 1.148 1.00 90.69 105 LEU A N 1
ATOM 808 C CA . LEU A 1 105 ? -4.803 -5.882 0.866 1.00 90.69 105 LEU A CA 1
ATOM 809 C C . LEU A 1 105 ? -4.040 -5.562 2.157 1.00 90.69 105 LEU A C 1
ATOM 811 O O . LEU A 1 105 ? -2.853 -5.859 2.273 1.00 90.69 105 LEU A O 1
ATOM 815 N N . LEU A 1 106 ? -4.714 -4.952 3.136 1.00 91.25 106 LEU A N 1
ATOM 816 C CA . LEU A 1 106 ? -4.063 -4.427 4.342 1.00 91.25 106 LEU A CA 1
ATOM 817 C C . LEU A 1 106 ? -3.604 -5.516 5.316 1.00 91.25 106 LEU A C 1
ATOM 819 O O . LEU A 1 106 ? -2.701 -5.271 6.112 1.00 91.25 106 LEU A O 1
ATOM 823 N N . ASN A 1 107 ? -4.205 -6.706 5.244 1.00 89.88 107 ASN A N 1
ATOM 824 C CA . ASN A 1 107 ? -3.791 -7.886 6.003 1.00 89.88 107 ASN A CA 1
ATOM 825 C C . ASN A 1 107 ? -3.255 -8.994 5.088 1.00 89.88 107 ASN A C 1
ATOM 827 O O . ASN A 1 107 ? -3.272 -10.166 5.474 1.00 89.88 107 ASN A O 1
ATOM 831 N N . TYR A 1 108 ? -2.809 -8.646 3.876 1.00 86.88 108 TYR A N 1
ATOM 832 C CA . TYR A 1 108 ? -2.268 -9.624 2.943 1.00 86.88 108 TYR A CA 1
ATOM 833 C C . TYR A 1 108 ? -1.061 -10.326 3.572 1.00 86.88 108 TYR A C 1
ATOM 835 O O . TYR A 1 108 ? -0.133 -9.689 4.081 1.00 86.88 108 TYR A O 1
ATOM 843 N N . THR A 1 109 ? -1.097 -11.652 3.558 1.00 79.12 109 THR A N 1
ATOM 844 C CA . THR A 1 109 ? -0.026 -12.529 4.031 1.00 79.12 109 THR A CA 1
ATOM 845 C C . THR A 1 109 ? 0.192 -13.607 2.977 1.00 79.12 109 THR A C 1
ATOM 847 O O . THR A 1 109 ? -0.746 -13.960 2.263 1.00 79.12 109 THR A O 1
ATOM 850 N N . ASP A 1 110 ? 1.408 -14.156 2.910 1.00 63.50 110 ASP A N 1
ATOM 851 C CA . ASP A 1 110 ? 1.794 -15.262 2.009 1.00 63.50 110 ASP A CA 1
ATOM 852 C C . ASP A 1 110 ? 0.832 -16.479 2.056 1.00 63.50 110 ASP A C 1
ATOM 854 O O . ASP A 1 110 ? 0.864 -17.344 1.185 1.00 63.50 110 ASP A O 1
ATOM 858 N N . GLU A 1 111 ? -0.043 -16.579 3.066 1.00 51.56 111 GLU A N 1
ATOM 859 C CA . GLU A 1 111 ? -0.967 -17.701 3.256 1.00 51.56 111 GLU A CA 1
ATOM 860 C C . GLU A 1 111 ? -2.221 -17.683 2.365 1.00 51.56 111 GLU A C 1
ATOM 862 O O . GLU A 1 111 ? -2.916 -18.697 2.318 1.00 51.56 111 GLU A O 1
ATOM 867 N N . PHE A 1 112 ? -2.510 -16.613 1.610 1.00 48.31 112 PHE A N 1
ATOM 868 C CA . PHE A 1 112 ? -3.642 -16.610 0.658 1.00 48.31 112 PHE A CA 1
ATOM 869 C C . PHE A 1 112 ? -3.432 -17.526 -0.572 1.00 48.31 112 PHE A C 1
ATOM 871 O O . PHE A 1 112 ? -4.328 -17.657 -1.405 1.00 48.31 112 PHE A O 1
ATOM 878 N N . MET A 1 113 ? -2.280 -18.205 -0.657 1.00 46.19 113 MET A N 1
ATOM 879 C CA . MET A 1 113 ? -1.901 -19.176 -1.692 1.00 46.19 113 MET A CA 1
ATOM 880 C C . MET A 1 113 ? -1.655 -20.590 -1.114 1.00 46.19 113 MET A C 1
ATOM 882 O O . MET A 1 113 ? -0.632 -21.219 -1.402 1.00 46.19 113 MET A O 1
ATOM 886 N N . LYS A 1 114 ? -2.574 -21.117 -0.294 1.00 36.66 114 LYS A N 1
ATOM 887 C CA . LYS A 1 114 ? -2.686 -22.570 -0.049 1.00 36.66 114 LYS A CA 1
ATOM 888 C C . LYS A 1 114 ? -4.000 -23.127 -0.568 1.00 36.66 114 LYS A C 1
ATOM 890 O O . LYS A 1 114 ? -5.051 -22.534 -0.250 1.00 36.66 114 LYS A O 1
#

Secondary structure (DSSP, 8-state):
-PPPPHHHHHHHHHHHHHHHHHHHHHS-----EETTTTEETHHHHHHHHHHHTSSSPPPHHHHHHHHHHHHHHHHHHSTTSS---TTHHHHHHHHHTT-SSHHHHHT--GGGG-